Protein AF-K8WY28-F1 (afdb_monomer_lite)

InterPro domains:
  IPR012340 Nucleic acid-binding, OB-fold [G3DSA:2.40.50.140] (1-55)
  IPR012340 Nucleic acid-binding, OB-fold [SSF50249] (1-54)
  IPR023646 Primosomal replication protein PriB [PIRSF003135] (1-52)

Structure (mmCIF, N/CA/C/O backbone):
data_AF-K8WY28-F1
#
_entry.id   AF-K8WY28-F1
#
loop_
_atom_site.group_PDB
_atom_site.id
_atom_site.type_symbol
_atom_site.label_atom_id
_atom_site.label_alt_id
_atom_site.label_comp_id
_atom_site.label_asym_id
_atom_site.label_entity_id
_atom_site.label_seq_id
_atom_site.pdbx_PDB_ins_code
_atom_site.Cartn_x
_atom_site.Cartn_y
_atom_site.Cartn_z
_atom_site.occupancy
_atom_site.B_iso_or_equiv
_atom_site.auth_seq_id
_atom_site.auth_comp_id
_atom_site.auth_asym_id
_atom_site.auth_atom_id
_atom_site.pdbx_PDB_model_num
ATOM 1 N N . MET A 1 1 ? -4.366 -6.740 1.473 1.00 86.81 1 MET A N 1
ATOM 2 C CA . MET A 1 1 ? -4.025 -5.732 2.500 1.00 86.81 1 MET A CA 1
ATOM 3 C C . MET A 1 1 ? -3.675 -4.433 1.784 1.00 86.81 1 MET A C 1
ATOM 5 O O . MET A 1 1 ? -2.865 -4.506 0.872 1.00 86.81 1 MET A O 1
ATOM 9 N N . PRO A 1 2 ? -4.312 -3.293 2.095 1.00 94.50 2 PRO A N 1
ATOM 10 C CA . PRO A 1 2 ? -3.942 -1.999 1.522 1.00 94.50 2 PRO A CA 1
ATOM 11 C C . PRO A 1 2 ? -2.568 -1.535 2.022 1.00 94.50 2 PRO A C 1
ATOM 13 O O . PRO A 1 2 ? -2.239 -1.705 3.197 1.00 94.50 2 PRO A O 1
ATOM 16 N N . ILE A 1 3 ? -1.796 -0.934 1.118 1.00 95.25 3 ILE A N 1
ATOM 17 C CA . ILE A 1 3 ? -0.472 -0.363 1.377 1.00 95.25 3 ILE A CA 1
ATOM 18 C C . ILE A 1 3 ? -0.538 1.118 1.009 1.00 95.25 3 ILE A C 1
ATOM 20 O O . ILE A 1 3 ? -1.093 1.465 -0.034 1.00 95.25 3 ILE A O 1
ATOM 24 N N . ILE A 1 4 ? -0.002 1.984 1.861 1.00 94.94 4 ILE A N 1
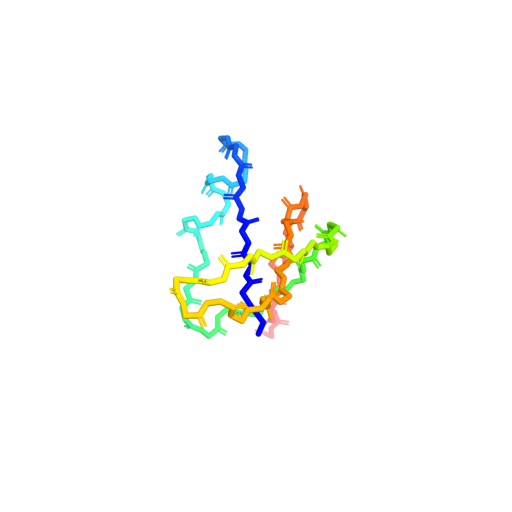ATOM 25 C CA . ILE A 1 4 ? 0.091 3.422 1.616 1.00 94.94 4 ILE A CA 1
ATOM 26 C C . ILE A 1 4 ? 1.567 3.793 1.538 1.00 94.94 4 ILE A C 1
ATOM 28 O O . ILE A 1 4 ? 2.300 3.618 2.505 1.00 94.94 4 ILE A O 1
ATOM 32 N N . ALA A 1 5 ? 1.984 4.336 0.399 1.00 93.88 5 ALA A N 1
ATOM 33 C CA . ALA A 1 5 ? 3.292 4.947 0.216 1.00 93.88 5 ALA A CA 1
ATOM 34 C C . ALA A 1 5 ? 3.128 6.471 0.286 1.00 93.88 5 ALA A C 1
ATOM 36 O O . ALA A 1 5 ? 2.415 7.054 -0.530 1.00 93.88 5 ALA A O 1
ATOM 37 N N . SER A 1 6 ? 3.742 7.108 1.284 1.00 90.50 6 SER A N 1
ATOM 38 C CA . SER A 1 6 ? 3.649 8.558 1.502 1.00 90.50 6 SER A CA 1
ATOM 39 C C . SER A 1 6 ? 5.019 9.218 1.387 1.00 90.50 6 SER A C 1
ATOM 41 O O . SER A 1 6 ? 6.036 8.614 1.711 1.00 90.50 6 SER A O 1
ATOM 43 N N . GLY A 1 7 ? 5.048 10.481 0.962 1.00 89.50 7 GLY A N 1
ATOM 44 C CA . GLY A 1 7 ? 6.291 11.228 0.753 1.00 89.50 7 GLY A CA 1
ATOM 45 C C . GLY A 1 7 ? 6.840 11.114 -0.674 1.00 89.50 7 GLY A C 1
ATOM 46 O O . GLY A 1 7 ? 6.462 10.239 -1.451 1.00 89.50 7 GLY A O 1
ATOM 47 N N . GLN A 1 8 ? 7.701 12.060 -1.049 1.00 86.12 8 GLN A N 1
ATOM 48 C CA . GLN A 1 8 ? 8.196 12.202 -2.427 1.00 86.12 8 GLN A CA 1
ATOM 49 C C . GLN A 1 8 ? 9.171 11.087 -2.829 1.00 86.12 8 GLN A C 1
ATOM 51 O O . GLN A 1 8 ? 9.099 10.600 -3.954 1.00 86.12 8 GLN A O 1
ATOM 56 N N . THR A 1 9 ? 10.018 10.628 -1.903 1.00 84.12 9 THR A N 1
ATOM 57 C CA . THR A 1 9 ? 10.990 9.549 -2.148 1.00 84.12 9 THR A CA 1
ATOM 58 C C . THR A 1 9 ? 10.308 8.250 -2.573 1.00 84.12 9 THR A C 1
ATOM 60 O O . THR A 1 9 ? 10.682 7.646 -3.574 1.00 84.12 9 THR A O 1
ATOM 63 N N . LEU A 1 10 ? 9.261 7.849 -1.848 1.00 86.75 10 LEU A N 1
ATOM 64 C CA . LEU A 1 10 ? 8.486 6.647 -2.155 1.00 86.75 10 LEU A CA 1
ATOM 65 C C . LEU A 1 10 ? 7.619 6.825 -3.407 1.00 86.75 10 LEU A C 1
ATOM 67 O O . LEU A 1 10 ? 7.454 5.871 -4.162 1.00 86.75 10 LEU A O 1
ATOM 71 N N . GLN A 1 11 ? 7.112 8.036 -3.677 1.00 86.06 11 GLN A N 1
ATOM 72 C CA . GLN A 1 11 ? 6.348 8.308 -4.901 1.00 86.06 11 GLN A CA 1
ATOM 73 C C . GLN A 1 11 ? 7.153 7.983 -6.161 1.00 86.06 11 GLN A C 1
ATOM 75 O O . GLN A 1 11 ? 6.651 7.254 -7.011 1.00 86.06 11 GLN A O 1
ATOM 80 N N . ALA A 1 12 ? 8.407 8.433 -6.259 1.00 84.19 12 ALA A N 1
ATOM 81 C CA . ALA A 1 12 ? 9.248 8.135 -7.421 1.00 84.19 12 ALA A CA 1
ATOM 82 C C . ALA A 1 12 ? 9.391 6.623 -7.668 1.00 84.19 12 ALA A C 1
ATOM 84 O O . ALA A 1 12 ? 9.347 6.172 -8.810 1.00 84.19 12 ALA A O 1
ATOM 85 N N . LEU A 1 13 ? 9.488 5.833 -6.598 1.00 83.31 13 LEU A N 1
ATOM 86 C CA . LEU A 1 13 ? 9.587 4.382 -6.687 1.00 83.31 13 LEU A CA 1
ATOM 87 C C . LEU A 1 13 ? 8.256 3.719 -7.071 1.00 83.31 13 LEU A C 1
ATOM 89 O O . LEU A 1 13 ? 8.246 2.737 -7.802 1.00 83.31 13 LEU A O 1
ATOM 93 N N . THR A 1 14 ? 7.116 4.269 -6.645 1.00 87.38 14 THR A N 1
ATOM 94 C CA . THR A 1 14 ? 5.807 3.723 -7.045 1.00 87.38 14 THR A CA 1
ATOM 95 C C . THR A 1 14 ? 5.518 3.848 -8.541 1.00 87.38 14 THR A C 1
ATOM 97 O O . THR A 1 14 ? 4.704 3.083 -9.049 1.00 87.38 14 THR A O 1
ATOM 100 N N . HIS A 1 15 ? 6.204 4.739 -9.269 1.00 86.31 15 HIS A N 1
ATOM 101 C CA . HIS A 1 15 ? 6.028 4.884 -10.719 1.00 86.31 15 HIS A CA 1
ATOM 102 C C . HIS A 1 15 ? 6.488 3.654 -11.519 1.00 86.31 15 HIS A C 1
ATOM 104 O O . HIS A 1 15 ? 6.009 3.452 -12.633 1.00 86.31 15 HIS A O 1
ATOM 110 N N . SER A 1 16 ? 7.400 2.836 -10.984 1.00 85.31 16 SER A N 1
ATOM 111 C CA . SER A 1 16 ? 7.859 1.600 -11.635 1.00 85.31 16 SER A CA 1
ATOM 112 C C . SER A 1 16 ? 7.069 0.358 -11.208 1.00 85.31 16 SER A C 1
ATOM 114 O O . SER A 1 16 ? 7.266 -0.721 -11.765 1.00 85.31 16 SER A O 1
ATOM 116 N N . ILE A 1 17 ? 6.153 0.493 -10.245 1.00 90.12 17 ILE A N 1
ATOM 117 C CA . ILE A 1 17 ? 5.327 -0.608 -9.751 1.00 90.12 17 ILE A CA 1
ATOM 118 C C . ILE A 1 17 ? 4.061 -0.680 -10.595 1.00 90.12 17 ILE A C 1
ATOM 120 O O . ILE A 1 17 ? 3.273 0.262 -10.663 1.00 90.12 17 ILE A O 1
ATOM 124 N N . THR A 1 18 ? 3.837 -1.832 -11.214 1.00 91.38 18 THR A N 1
ATOM 125 C CA . THR A 1 18 ? 2.646 -2.097 -12.021 1.00 91.38 18 THR A CA 1
ATOM 126 C C . THR A 1 18 ? 1.935 -3.349 -11.519 1.00 91.38 18 THR A C 1
ATOM 128 O O . THR A 1 18 ? 2.414 -4.066 -10.635 1.00 91.38 18 THR A O 1
ATOM 131 N N . VAL A 1 19 ? 0.734 -3.607 -12.037 1.00 92.81 19 VAL A N 1
ATOM 132 C CA . VAL A 1 19 ? -0.005 -4.824 -11.685 1.00 92.81 19 VAL A CA 1
ATOM 133 C C . VAL A 1 19 ? 0.823 -6.043 -12.093 1.00 92.81 19 VAL A C 1
ATOM 135 O O . VAL A 1 19 ? 1.206 -6.175 -13.250 1.00 92.81 19 VAL A O 1
ATOM 138 N N . GLY A 1 20 ? 1.082 -6.933 -11.135 1.00 91.44 20 GLY A N 1
ATOM 139 C CA . GLY A 1 20 ? 1.920 -8.119 -11.331 1.00 91.44 20 GLY A CA 1
ATOM 140 C C . GLY A 1 20 ? 3.368 -7.959 -10.861 1.00 91.44 20 GLY A C 1
ATOM 141 O O . GLY A 1 20 ? 4.055 -8.969 -10.723 1.00 91.44 20 GLY A O 1
ATOM 142 N N . SER A 1 21 ? 3.824 -6.741 -10.541 1.00 90.75 21 SER A N 1
ATOM 143 C CA . SER A 1 21 ? 5.149 -6.524 -9.953 1.00 90.75 21 SER A CA 1
ATOM 144 C C . SER A 1 21 ? 5.298 -7.282 -8.632 1.00 90.75 21 SER A C 1
ATOM 146 O O . SER A 1 21 ? 4.460 -7.182 -7.732 1.00 90.75 21 SER A O 1
ATOM 148 N N . ARG A 1 22 ? 6.404 -8.018 -8.501 1.00 92.25 22 ARG A N 1
ATOM 149 C CA . ARG A 1 22 ? 6.808 -8.650 -7.244 1.00 92.25 22 ARG A CA 1
ATOM 150 C C . ARG A 1 22 ? 7.652 -7.658 -6.458 1.00 92.25 22 ARG A C 1
ATOM 152 O O . ARG A 1 22 ? 8.694 -7.218 -6.932 1.00 92.25 22 ARG A O 1
ATOM 159 N N . ILE A 1 23 ? 7.186 -7.302 -5.267 1.00 92.75 23 ILE A N 1
ATOM 160 C CA . ILE A 1 23 ? 7.857 -6.333 -4.401 1.00 92.75 23 ILE A CA 1
ATOM 161 C C . ILE A 1 23 ? 7.901 -6.826 -2.961 1.00 92.75 23 ILE A C 1
ATOM 163 O O . ILE A 1 23 ? 7.000 -7.538 -2.512 1.00 92.75 23 ILE A O 1
ATOM 167 N N . THR A 1 24 ? 8.920 -6.384 -2.237 1.00 94.38 24 THR A N 1
ATOM 168 C CA . THR A 1 24 ? 8.979 -6.436 -0.777 1.00 94.38 24 THR A CA 1
ATOM 169 C C . THR A 1 24 ? 8.642 -5.052 -0.242 1.00 94.38 24 THR A C 1
ATOM 171 O O . THR A 1 24 ? 9.149 -4.053 -0.744 1.00 94.38 24 THR A O 1
ATOM 174 N N . VAL A 1 25 ? 7.774 -4.977 0.767 1.00 94.44 25 VAL A N 1
ATOM 175 C CA . VAL A 1 25 ? 7.394 -3.710 1.403 1.00 94.44 25 VAL A CA 1
ATOM 176 C C . VAL A 1 25 ? 7.657 -3.808 2.894 1.00 94.44 25 VAL A C 1
ATOM 178 O O . VAL A 1 25 ? 7.128 -4.699 3.559 1.00 94.44 25 VAL A O 1
ATOM 181 N N . THR A 1 26 ? 8.431 -2.861 3.411 1.00 95.81 26 THR A N 1
ATOM 182 C CA . THR A 1 26 ? 8.775 -2.739 4.827 1.00 95.81 26 THR A CA 1
ATOM 183 C C . THR A 1 26 ? 8.186 -1.449 5.380 1.00 95.81 26 THR A C 1
ATOM 185 O O . THR A 1 26 ? 8.172 -0.412 4.714 1.00 95.81 26 THR A O 1
ATOM 188 N N . GLY A 1 27 ? 7.681 -1.511 6.607 1.00 95.19 27 GLY A N 1
ATOM 189 C CA . GLY A 1 27 ? 7.144 -0.356 7.311 1.00 95.19 27 GLY A CA 1
ATOM 190 C C . GLY A 1 27 ? 6.325 -0.784 8.521 1.00 95.19 27 GLY A C 1
ATOM 191 O O . GLY A 1 27 ? 6.553 -1.856 9.084 1.00 95.19 27 GLY A O 1
ATOM 192 N N . PHE A 1 28 ? 5.348 0.034 8.907 1.00 96.81 28 PHE A N 1
ATOM 193 C CA . PHE A 1 28 ? 4.539 -0.201 10.102 1.00 96.81 28 PHE A CA 1
ATOM 194 C C . PHE A 1 28 ? 3.064 -0.430 9.774 1.00 96.81 28 PHE A C 1
ATOM 196 O O . PHE A 1 28 ? 2.494 0.132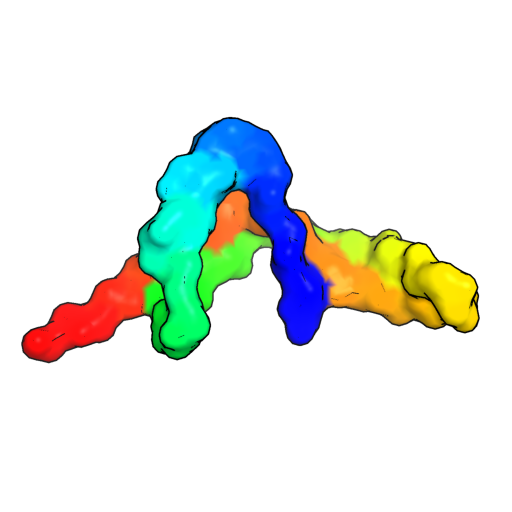 8.835 1.00 96.81 28 PHE A O 1
ATOM 203 N N . VAL A 1 29 ? 2.420 -1.260 10.591 1.00 97.00 29 VAL A N 1
ATOM 204 C CA . VAL A 1 29 ? 0.995 -1.559 10.466 1.00 97.00 29 VAL A CA 1
ATOM 205 C C . VAL A 1 29 ? 0.186 -0.559 11.284 1.00 97.00 29 VAL A C 1
ATOM 207 O O . VAL A 1 29 ? 0.489 -0.289 12.442 1.00 97.00 29 VAL A O 1
ATOM 210 N N . SER A 1 30 ? -0.879 -0.040 10.684 1.00 96.31 30 SER A N 1
ATOM 211 C CA . SER A 1 30 ? -1.865 0.815 11.337 1.00 96.31 30 SER A CA 1
ATOM 212 C C . SER A 1 30 ? -3.281 0.348 11.003 1.00 96.31 30 SER A C 1
ATOM 214 O O . SER A 1 30 ? -3.495 -0.483 10.117 1.00 96.31 30 SER A O 1
ATOM 216 N N . THR A 1 31 ? -4.273 0.880 11.713 1.00 95.69 31 THR A N 1
ATOM 217 C CA . THR A 1 31 ? -5.685 0.637 11.411 1.00 95.69 31 THR A CA 1
ATOM 218 C C . THR A 1 31 ? -6.375 1.938 11.040 1.00 95.69 31 THR A C 1
ATOM 220 O O . THR A 1 31 ? -6.212 2.956 11.704 1.00 95.69 31 THR A O 1
ATOM 223 N N . HIS A 1 32 ? -7.125 1.921 9.943 1.00 94.31 32 HIS A N 1
ATOM 224 C CA . HIS A 1 32 ? -7.921 3.057 9.492 1.00 94.31 32 HIS A CA 1
ATOM 225 C C . HIS A 1 32 ? -9.393 2.671 9.552 1.00 94.31 32 HIS A C 1
ATOM 227 O O . HIS A 1 32 ? -9.787 1.624 9.035 1.00 94.31 32 HIS A O 1
ATOM 233 N N . GLN A 1 33 ? -10.219 3.521 10.151 1.00 94.75 33 GLN A N 1
ATOM 234 C CA . GLN A 1 33 ? -11.657 3.297 10.165 1.00 94.75 33 GLN A CA 1
ATOM 235 C C . GLN A 1 33 ? -12.238 3.665 8.794 1.00 94.75 33 GLN A C 1
ATOM 237 O O . GLN A 1 33 ? -12.075 4.782 8.302 1.00 94.75 33 GLN A O 1
ATOM 242 N N . GLY A 1 34 ? -12.863 2.695 8.129 1.00 88.88 34 GLY A N 1
ATOM 243 C CA . GLY A 1 34 ? -13.558 2.916 6.869 1.00 88.88 34 GLY A CA 1
ATOM 244 C C . GLY A 1 34 ? -14.837 3.726 7.071 1.00 88.88 34 GLY A C 1
ATOM 245 O O . GLY A 1 34 ? -15.387 3.791 8.166 1.00 88.88 34 GLY A O 1
ATOM 246 N N . ARG A 1 35 ? -15.380 4.283 5.982 1.00 91.56 35 ARG A N 1
ATOM 247 C CA . ARG A 1 35 ? -16.665 5.014 6.005 1.00 91.56 35 ARG A CA 1
ATOM 248 C C . ARG A 1 35 ? -17.851 4.174 6.499 1.00 91.56 35 ARG A C 1
ATOM 250 O O . ARG A 1 35 ? -18.868 4.728 6.884 1.00 91.56 35 ARG A O 1
ATOM 257 N N . ASN A 1 36 ? -17.722 2.850 6.480 1.00 93.12 36 ASN A N 1
ATOM 258 C CA . ASN A 1 36 ? -18.701 1.898 7.002 1.00 93.12 36 ASN A CA 1
ATOM 259 C C . ASN A 1 36 ? -18.498 1.563 8.495 1.00 93.12 36 ASN A C 1
ATOM 261 O O . ASN A 1 36 ? -19.107 0.619 8.983 1.00 93.12 36 ASN A O 1
ATOM 265 N N . GLY A 1 37 ? -17.605 2.267 9.198 1.00 92.81 37 GLY A N 1
ATOM 266 C CA . GLY A 1 37 ? -17.286 2.023 10.608 1.00 92.81 37 GLY A CA 1
ATOM 267 C C . GLY A 1 37 ? -16.361 0.827 10.861 1.00 92.81 37 GLY A C 1
ATOM 268 O O . GLY A 1 37 ? -15.941 0.618 11.995 1.00 92.81 37 GLY A O 1
ATOM 269 N N . LEU A 1 38 ? -15.996 0.054 9.830 1.00 94.56 38 LEU A N 1
ATOM 270 C CA . LEU A 1 38 ? -15.099 -1.093 9.980 1.00 94.56 38 LEU A CA 1
ATOM 271 C C . LEU A 1 38 ? -13.633 -0.656 9.939 1.00 94.56 38 LEU A C 1
ATOM 273 O O . LEU A 1 38 ? -13.207 0.034 9.008 1.00 94.56 38 LEU A O 1
ATOM 277 N N . SER A 1 39 ? -12.842 -1.115 10.907 1.00 94.56 39 SER A N 1
ATOM 278 C CA . SER A 1 39 ? -11.391 -0.928 10.911 1.00 94.56 39 SER A CA 1
ATOM 279 C C . SER A 1 39 ? -10.730 -1.797 9.845 1.00 94.56 39 SER A C 1
ATOM 281 O O . SER A 1 39 ? -10.945 -3.006 9.775 1.00 94.56 39 SER A O 1
ATOM 283 N N . LYS A 1 40 ? -9.895 -1.176 9.016 1.00 94.38 40 LYS A N 1
ATOM 284 C CA . LYS A 1 40 ? -9.073 -1.843 8.008 1.00 94.38 40 LYS A CA 1
ATOM 285 C C . LYS A 1 40 ? -7.622 -1.785 8.439 1.00 94.38 40 LYS A C 1
ATOM 287 O O . LYS A 1 40 ? -7.136 -0.719 8.803 1.00 94.38 40 LYS A O 1
ATOM 292 N N . LEU A 1 41 ? -6.940 -2.918 8.359 1.00 96.12 41 LEU A N 1
ATOM 293 C CA . LEU A 1 41 ? -5.501 -2.991 8.561 1.00 96.12 41 LEU A CA 1
ATOM 294 C C . LEU A 1 41 ? -4.790 -2.444 7.320 1.00 96.12 41 LEU A C 1
ATOM 296 O O . LEU A 1 41 ? -5.126 -2.827 6.199 1.00 96.12 41 LEU A O 1
ATOM 300 N N . VAL A 1 42 ? -3.846 -1.533 7.527 1.00 96.88 42 VAL A 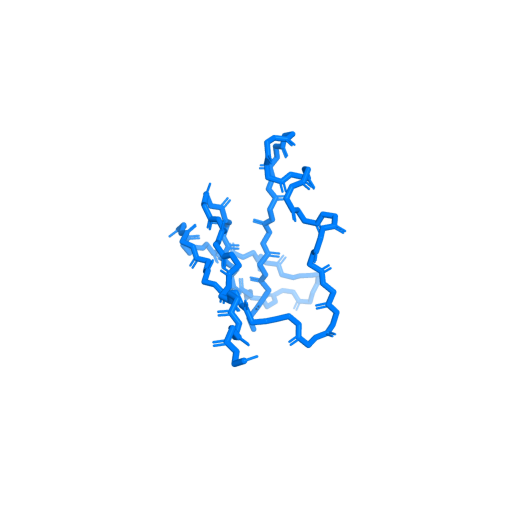N 1
ATOM 301 C CA . VAL A 1 42 ? -3.105 -0.819 6.486 1.00 96.88 42 VAL A CA 1
ATOM 302 C C . VAL A 1 42 ? -1.618 -0.901 6.801 1.00 96.88 42 VAL A C 1
ATOM 304 O O . VAL A 1 42 ? -1.223 -0.693 7.946 1.00 96.88 42 VAL A O 1
ATOM 307 N N . LEU A 1 43 ? -0.795 -1.170 5.791 1.00 97.31 43 LEU A N 1
ATOM 308 C CA . LEU A 1 43 ? 0.657 -1.056 5.899 1.00 97.31 43 LEU A CA 1
ATOM 309 C C . LEU A 1 43 ? 1.094 0.310 5.369 1.00 97.31 43 LEU A C 1
ATOM 311 O O . LEU A 1 43 ? 0.867 0.620 4.201 1.00 97.31 43 LEU A O 1
ATOM 315 N N . HIS A 1 44 ? 1.716 1.124 6.214 1.00 96.50 44 HIS A N 1
ATOM 316 C CA . HIS A 1 44 ? 2.400 2.337 5.774 1.00 96.50 44 HIS A CA 1
ATOM 317 C C . HIS A 1 44 ? 3.817 1.960 5.363 1.00 96.50 44 HIS A C 1
ATOM 319 O O . HIS A 1 44 ? 4.587 1.472 6.188 1.00 96.50 44 HIS A O 1
ATOM 325 N N . ALA A 1 45 ? 4.127 2.133 4.082 1.00 95.38 45 ALA A N 1
ATOM 326 C CA . ALA A 1 45 ? 5.420 1.791 3.515 1.00 95.38 45 ALA A CA 1
ATOM 327 C C . ALA A 1 45 ? 6.464 2.842 3.904 1.00 95.38 45 ALA A C 1
ATOM 329 O O . ALA A 1 45 ? 6.266 4.036 3.679 1.00 95.38 45 ALA A O 1
ATOM 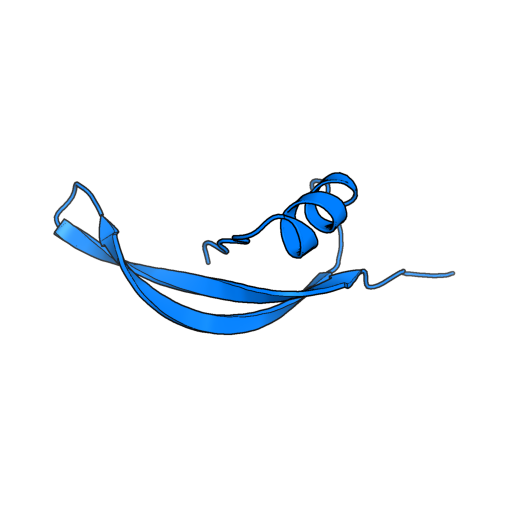330 N N . GLU A 1 46 ? 7.578 2.373 4.450 1.00 93.62 46 GLU A N 1
ATOM 331 C CA . GLU A 1 46 ? 8.791 3.151 4.706 1.00 93.62 46 GLU A CA 1
ATOM 332 C C . GLU A 1 46 ? 9.857 2.836 3.649 1.00 93.62 46 GLU A C 1
A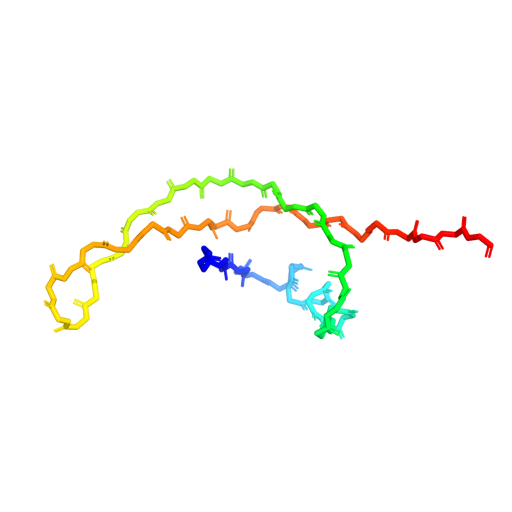TOM 334 O O . GLU A 1 46 ? 10.532 3.735 3.155 1.00 93.62 46 GLU A O 1
ATOM 339 N N . GLN A 1 47 ? 9.935 1.570 3.233 1.00 91.81 47 GLN A N 1
ATOM 340 C CA . GLN A 1 47 ? 10.818 1.093 2.174 1.00 91.81 47 GLN A CA 1
ATOM 341 C C . GLN A 1 47 ? 10.070 0.118 1.263 1.00 91.81 47 GLN A C 1
ATOM 343 O O . GLN A 1 47 ? 9.243 -0.678 1.718 1.00 91.81 47 GLN A O 1
ATOM 348 N N . ILE A 1 48 ? 10.359 0.183 -0.034 1.00 92.62 48 ILE A N 1
ATOM 349 C CA . ILE A 1 48 ? 9.854 -0.755 -1.034 1.00 92.62 48 ILE A CA 1
ATOM 350 C C . ILE A 1 48 ? 11.054 -1.225 -1.855 1.00 92.62 48 ILE A C 1
ATOM 352 O O . ILE A 1 48 ? 11.871 -0.408 -2.263 1.00 92.62 48 ILE A O 1
ATOM 356 N N . ASP A 1 49 ? 11.143 -2.524 -2.110 1.00 91.00 49 ASP A N 1
ATOM 357 C CA . ASP A 1 49 ? 12.191 -3.127 -2.927 1.00 91.00 49 ASP A CA 1
ATOM 358 C C . ASP A 1 49 ? 11.547 -3.932 -4.059 1.00 91.00 49 ASP A C 1
ATOM 360 O O . ASP A 1 49 ? 10.658 -4.759 -3.827 1.00 91.00 49 ASP A O 1
ATOM 364 N N . LEU A 1 50 ? 11.979 -3.683 -5.297 1.00 88.25 50 LEU A N 1
ATOM 365 C CA . LEU A 1 50 ? 11.576 -4.479 -6.456 1.00 88.25 50 LEU A CA 1
ATOM 366 C C . LEU A 1 50 ? 12.315 -5.815 -6.409 1.00 88.25 50 LEU A C 1
ATOM 368 O O . LEU A 1 50 ? 13.542 -5.851 -6.356 1.00 88.25 50 LEU A O 1
ATOM 372 N N . ILE A 1 51 ? 11.566 -6.914 -6.446 1.00 86.19 51 ILE A N 1
ATOM 373 C CA . ILE A 1 51 ? 12.153 -8.240 -6.599 1.00 86.19 51 ILE A CA 1
ATOM 374 C C . ILE A 1 51 ? 12.277 -8.467 -8.097 1.00 86.19 51 ILE A C 1
ATOM 376 O O . ILE A 1 51 ? 11.332 -8.936 -8.740 1.00 86.19 51 ILE A O 1
ATOM 380 N N . ASP A 1 52 ? 13.424 -8.089 -8.655 1.00 70.56 52 ASP A N 1
ATOM 381 C CA . ASP A 1 52 ? 13.719 -8.434 -10.036 1.00 70.56 52 ASP A CA 1
ATOM 382 C C . ASP A 1 52 ? 13.841 -9.956 -10.128 1.00 70.56 52 ASP A C 1
ATOM 384 O O . ASP A 1 52 ? 14.648 -10.588 -9.442 1.00 70.56 52 ASP A O 1
ATOM 388 N N . SER A 1 53 ? 12.959 -10.554 -10.919 1.00 56.84 53 SER A N 1
ATOM 389 C CA . SER A 1 53 ? 13.020 -11.979 -11.228 1.00 56.84 53 SER A CA 1
ATOM 390 C C . SER A 1 53 ? 13.945 -12.103 -12.430 1.00 56.84 53 SER A C 1
ATOM 392 O O . SER A 1 53 ? 13.486 -12.397 -13.526 1.00 56.84 53 SER A O 1
ATOM 394 N N . GLY A 1 54 ? 15.216 -11.746 -12.233 1.00 54.41 54 GLY A N 1
ATOM 395 C CA . GLY A 1 54 ? 16.251 -11.941 -13.235 1.00 54.41 54 GLY A CA 1
ATOM 396 C C . GLY A 1 54 ? 16.434 -13.436 -13.463 1.00 54.41 54 GLY A C 1
ATOM 397 O O . GLY A 1 54 ? 17.050 -14.107 -12.634 1.00 54.41 54 GLY A O 1
ATOM 398 N N . ASP A 1 55 ? 15.846 -13.916 -14.555 1.00 42.78 55 ASP A N 1
ATOM 399 C CA . ASP A 1 55 ? 16.203 -15.138 -15.277 1.00 42.78 55 ASP A CA 1
ATOM 400 C C . ASP A 1 55 ? 16.778 -14.710 -16.637 1.00 42.78 55 ASP A C 1
ATOM 402 O O . ASP A 1 55 ? 16.150 -13.833 -17.284 1.00 42.78 55 ASP A O 1
#

Organism: NCBI:txid1141662

Radius of gyration: 13.12 Å; c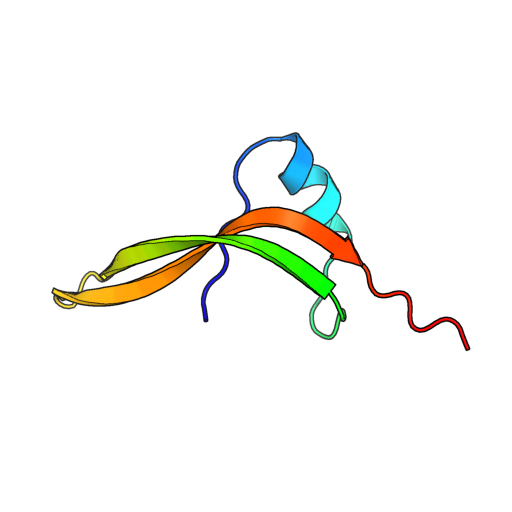hains: 1; bounding box: 35×27×27 Å

pLDDT: mean 89.3, std 10.36, range [42.78, 97.31]

Secondary structure (DSSP, 8-state):
--EEE-SHHHHHHHTT--TT--EEEEEEEEEEE-TTS-EEEEEEEEEEEE-----

Foldseek 3Di:
DAEDEDDDVSVVVCVPDDVPFDKDFDADWDWDQDPVRDTDIYGYGPDMGGPPPDD

Sequence (55 aa):
MPIIASGQTLQALTHSITVGSRITVTGFVSTHQGRNGLSKLVLHAEQIDLIDSGD